Protein AF-A0A5E7Q6G8-F1 (afdb_monomer_lite)

Secondary structure (DSSP, 8-state):
--S---S-EEEEGGGHHHHHTTGGGS---GGGEEEE-SS-TTT----PPTT-EEHHHHTTTS-SSPPGGGGG--TTSEEEEEEE--TTSS-EEEEEEHHHHHHHHHIIIIIIS---TTPPP---S-TTSTTGGG-

Radius of gyration: 17.37 Å; chains: 1; bounding box: 34×44×40 Å

Organism: Pseudomonas fluorescens (NCBI:txid294)

InterPro domains:
  IPR000873 AMP-dependent synthetase/ligase domain [PF00501] (60-132)
  IPR020845 AMP-binding, conserved site [PS00455] (81-92)
  IPR042099 ANL, N-terminal domain [G3DSA:3.40.50.12780] (1-135)

Structure (mmCIF, N/CA/C/O backbone):
data_AF-A0A5E7Q6G8-F1
#
_entry.id   AF-A0A5E7Q6G8-F1
#
loop_
_atom_site.group_PDB
_atom_site.id
_atom_site.type_symbol
_atom_site.label_atom_id
_atom_site.label_alt_id
_atom_site.label_comp_id
_atom_site.label_asym_id
_atom_site.label_entity_id
_atom_site.label_seq_id
_atom_site.pdbx_PDB_ins_code
_atom_site.Cartn_x
_atom_site.Cartn_y
_atom_site.Cartn_z
_atom_site.occupancy
_atom_site.B_iso_or_equiv
_atom_site.auth_seq_id
_atom_site.auth_comp_id
_atom_site.auth_asym_id
_atom_site.auth_atom_id
_atom_site.pdbx_PDB_model_num
ATOM 1 N N . MET A 1 1 ? -14.517 7.452 16.372 1.00 54.84 1 MET A N 1
ATOM 2 C CA . MET A 1 1 ? -15.040 8.185 15.197 1.00 54.84 1 MET A CA 1
ATOM 3 C C . MET A 1 1 ? -14.555 7.447 13.964 1.00 54.84 1 MET A C 1
ATOM 5 O O . MET A 1 1 ? -13.358 7.452 13.727 1.00 54.84 1 MET A O 1
ATOM 9 N N . ASN A 1 2 ? -15.438 6.762 13.234 1.00 68.19 2 ASN A N 1
ATOM 10 C CA . ASN A 1 2 ? -15.035 5.912 12.108 1.00 68.19 2 ASN A CA 1
ATOM 11 C C . ASN A 1 2 ? -15.176 6.699 10.803 1.00 68.19 2 ASN A C 1
ATOM 13 O O . ASN A 1 2 ? -16.271 6.822 10.265 1.00 68.19 2 ASN A O 1
ATOM 17 N N . LEU A 1 3 ? -14.067 7.272 10.326 1.00 78.94 3 LEU A N 1
ATOM 18 C CA . LEU A 1 3 ? -14.015 8.021 9.060 1.00 78.94 3 LEU A CA 1
ATOM 19 C C . LEU A 1 3 ? -14.142 7.111 7.828 1.00 78.94 3 LEU A C 1
ATOM 21 O O . LEU A 1 3 ? -14.428 7.592 6.735 1.00 78.94 3 LEU A O 1
ATOM 25 N N . VAL A 1 4 ? -13.900 5.811 8.008 1.00 84.19 4 VAL A N 1
ATOM 26 C CA . VAL A 1 4 ? -13.913 4.775 6.972 1.00 84.19 4 VAL A CA 1
ATOM 27 C C . VAL A 1 4 ? -14.508 3.478 7.515 1.00 84.19 4 VAL A C 1
ATOM 29 O O . VAL A 1 4 ? -14.525 3.256 8.726 1.00 84.19 4 VAL A O 1
ATOM 32 N N . ALA A 1 5 ? -14.953 2.613 6.603 1.00 87.75 5 ALA A N 1
ATOM 33 C CA . ALA A 1 5 ? -15.367 1.240 6.880 1.00 87.75 5 ALA A CA 1
ATOM 34 C C . ALA A 1 5 ? -14.342 0.268 6.259 1.00 87.75 5 ALA A C 1
ATOM 36 O O . ALA A 1 5 ? -14.536 -0.180 5.127 1.00 87.75 5 ALA A O 1
ATOM 37 N N . PRO A 1 6 ? -13.206 0.001 6.934 1.00 90.88 6 PRO A N 1
ATOM 38 C CA . PRO A 1 6 ? -12.168 -0.861 6.385 1.00 90.88 6 PRO A CA 1
ATOM 39 C C . PRO A 1 6 ? -12.639 -2.320 6.352 1.00 90.88 6 PRO A C 1
ATOM 41 O O . PRO A 1 6 ? -13.279 -2.802 7.284 1.00 90.88 6 PRO A O 1
ATOM 44 N N . VAL A 1 7 ? -12.280 -3.038 5.287 1.00 93.38 7 VAL A N 1
ATOM 45 C CA . VAL A 1 7 ? -12.569 -4.479 5.134 1.00 93.38 7 VAL A CA 1
ATOM 46 C C . VAL A 1 7 ? -11.407 -5.372 5.576 1.00 93.38 7 VAL A C 1
ATOM 48 O O . VAL A 1 7 ? -11.596 -6.563 5.825 1.00 93.38 7 VAL A O 1
ATOM 51 N N . ALA A 1 8 ? -10.212 -4.791 5.690 1.00 94.88 8 ALA A N 1
ATOM 52 C CA . ALA A 1 8 ? -8.999 -5.402 6.219 1.00 94.88 8 ALA A CA 1
ATOM 53 C C . ALA A 1 8 ? -8.085 -4.314 6.806 1.00 94.88 8 ALA A C 1
ATOM 55 O O . ALA A 1 8 ? -8.190 -3.145 6.428 1.00 94.88 8 ALA A O 1
ATOM 56 N N . ILE A 1 9 ? -7.186 -4.705 7.707 1.00 94.00 9 ILE A N 1
ATOM 57 C CA . ILE A 1 9 ? -6.059 -3.887 8.173 1.00 94.00 9 ILE A CA 1
ATOM 58 C C . ILE A 1 9 ? -4.796 -4.706 7.960 1.00 94.00 9 ILE A C 1
ATOM 60 O O . ILE A 1 9 ? -4.773 -5.872 8.337 1.00 94.00 9 ILE A O 1
ATOM 64 N N . VAL A 1 10 ? -3.762 -4.101 7.385 1.00 95.19 10 VAL A N 1
ATOM 65 C CA . VAL A 1 10 ? -2.430 -4.699 7.262 1.00 95.19 10 VAL A CA 1
ATOM 66 C C . VAL A 1 10 ? -1.479 -3.881 8.128 1.00 95.19 10 VAL A C 1
ATOM 68 O O . VAL A 1 10 ? -1.487 -2.653 8.042 1.00 95.19 10 VAL A O 1
ATOM 71 N N . VAL A 1 11 ? -0.716 -4.551 8.986 1.00 95.50 11 VAL A N 1
ATOM 72 C CA . VAL A 1 11 ? 0.175 -3.932 9.973 1.00 95.50 11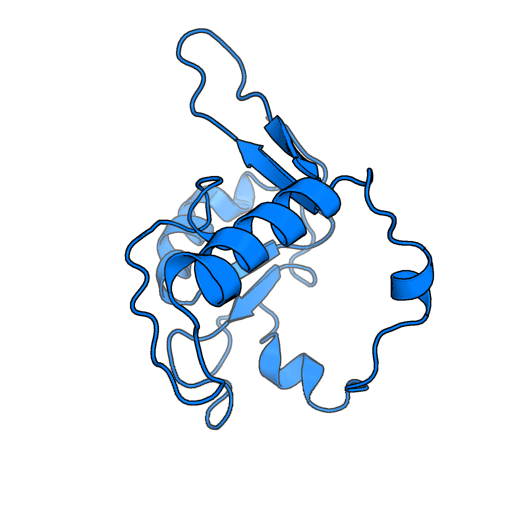 VAL A CA 1
ATOM 73 C C . VAL A 1 11 ? 1.571 -4.515 9.795 1.00 95.50 11 VAL A C 1
ATOM 75 O O . VAL A 1 11 ? 1.740 -5.731 9.875 1.00 95.50 11 VAL A O 1
ATOM 78 N N . GLY A 1 12 ? 2.548 -3.646 9.542 1.00 95.56 12 GLY A N 1
ATOM 79 C CA . GLY A 1 12 ? 3.963 -3.999 9.633 1.00 95.56 12 GLY A CA 1
ATOM 80 C C . GLY A 1 12 ? 4.368 -4.219 11.090 1.00 95.56 12 GLY A C 1
ATOM 81 O O . GLY A 1 12 ? 3.843 -3.555 11.991 1.00 95.56 12 GLY A O 1
ATOM 82 N N . GLU A 1 13 ? 5.259 -5.171 11.338 1.00 96.25 13 GLU A N 1
ATOM 83 C CA . GLU A 1 13 ? 5.774 -5.508 12.667 1.00 96.25 13 GLU A CA 1
ATOM 84 C C . GLU A 1 13 ? 6.294 -4.285 13.432 1.00 96.25 13 GLU A C 1
ATOM 86 O O . GLU A 1 13 ? 5.989 -4.112 14.616 1.00 96.25 13 GLU A O 1
ATOM 91 N N . GLU A 1 14 ? 6.971 -3.377 12.737 1.00 95.00 14 GLU A N 1
ATOM 92 C CA . GLU A 1 14 ? 7.518 -2.130 13.263 1.00 95.00 14 GLU A CA 1
ATOM 93 C C . GLU A 1 14 ? 6.440 -1.162 13.783 1.00 95.00 14 GLU A C 1
ATOM 95 O O . GLU A 1 14 ? 6.698 -0.330 14.658 1.00 95.00 14 GLU A O 1
ATOM 100 N N . LEU A 1 15 ? 5.204 -1.294 13.294 1.00 95.44 15 LEU A N 1
ATOM 101 C CA . LEU A 1 15 ? 4.051 -0.492 13.707 1.00 95.44 15 LEU A CA 1
ATOM 102 C C . LEU A 1 15 ? 3.123 -1.220 14.681 1.00 95.44 15 LEU A C 1
ATOM 104 O O . LEU A 1 15 ? 2.144 -0.624 15.146 1.00 95.44 15 LEU A O 1
ATOM 108 N N . LEU A 1 16 ? 3.414 -2.473 15.035 1.00 93.69 16 LEU A N 1
ATOM 109 C CA . LEU A 1 16 ? 2.553 -3.268 15.903 1.00 93.69 16 LEU A CA 1
ATOM 110 C C . LEU A 1 16 ? 2.302 -2.609 17.274 1.00 93.69 16 LEU A C 1
ATOM 112 O O . LEU A 1 16 ? 1.135 -2.545 17.670 1.00 93.69 16 LEU A O 1
ATOM 116 N N . PRO A 1 17 ? 3.305 -2.040 17.983 1.00 94.94 17 PRO A N 1
ATOM 117 C CA . PRO A 1 17 ? 3.057 -1.362 19.258 1.00 94.94 17 PRO A CA 1
ATOM 118 C C . PRO A 1 17 ? 2.149 -0.134 19.109 1.00 94.94 17 PRO A C 1
ATOM 120 O O . PRO A 1 17 ? 1.258 0.094 19.930 1.00 94.94 17 PRO A O 1
ATOM 123 N N . ALA A 1 18 ? 2.342 0.643 18.038 1.00 95.06 18 ALA A N 1
ATOM 124 C CA . ALA A 1 18 ? 1.538 1.829 17.760 1.00 95.06 18 ALA A CA 1
ATOM 125 C C . ALA A 1 18 ? 0.091 1.455 17.413 1.00 95.06 18 ALA A C 1
ATOM 127 O O . ALA A 1 18 ? -0.848 2.089 17.897 1.00 95.06 18 ALA A O 1
ATOM 128 N N . PHE A 1 19 ? -0.103 0.403 16.614 1.00 93.31 19 PHE A N 1
ATOM 129 C CA . PHE A 1 19 ? -1.433 -0.084 16.271 1.00 93.31 19 PHE A CA 1
ATOM 130 C C . PHE A 1 19 ? -2.143 -0.723 17.471 1.00 93.31 19 PHE A C 1
ATOM 132 O O . PHE A 1 19 ? -3.328 -0.464 17.677 1.00 93.31 19 PHE A O 1
ATOM 139 N N . ALA A 1 20 ? -1.434 -1.488 18.306 1.00 92.81 20 ALA A N 1
ATOM 140 C CA . ALA A 1 20 ? -1.990 -2.080 19.522 1.00 92.81 20 ALA A CA 1
ATOM 141 C C . ALA A 1 20 ? -2.589 -1.015 20.457 1.00 92.81 20 ALA A C 1
ATOM 143 O O . ALA A 1 20 ? -3.690 -1.206 20.970 1.00 92.81 20 ALA A O 1
ATOM 144 N N . ALA A 1 21 ? -1.934 0.146 20.593 1.00 95.31 21 ALA A N 1
ATOM 145 C CA . ALA A 1 21 ? -2.424 1.267 21.402 1.00 95.31 21 ALA A CA 1
ATOM 146 C C . ALA A 1 21 ? -3.774 1.848 20.927 1.00 95.31 21 ALA A C 1
ATOM 148 O O . ALA A 1 21 ? -4.466 2.520 21.694 1.00 95.31 21 ALA A O 1
ATOM 149 N N . VAL A 1 22 ? -4.161 1.600 19.672 1.00 92.62 22 VAL A N 1
ATOM 150 C CA . VAL A 1 22 ? -5.419 2.084 19.080 1.00 92.62 22 VAL A CA 1
ATOM 151 C C . VAL A 1 22 ? -6.330 0.956 18.588 1.00 92.62 22 VAL A C 1
ATOM 153 O O . VAL A 1 22 ? -7.374 1.239 17.999 1.00 92.62 22 VAL A O 1
ATOM 156 N N . ARG A 1 23 ? -5.988 -0.316 18.833 1.00 90.50 23 ARG A N 1
ATOM 157 C CA . ARG A 1 23 ? -6.690 -1.483 18.270 1.00 90.50 23 ARG A CA 1
ATOM 158 C C . ARG A 1 23 ? -8.183 -1.487 18.590 1.00 90.50 23 ARG A C 1
ATOM 160 O O . ARG A 1 23 ? -8.990 -1.783 17.706 1.00 90.50 23 ARG A O 1
ATOM 167 N N . ASP A 1 24 ? -8.540 -1.121 19.816 1.00 90.81 24 ASP A N 1
ATOM 168 C CA . ASP A 1 24 ? -9.928 -1.095 20.296 1.00 90.81 24 ASP A CA 1
ATOM 169 C C . ASP A 1 24 ? -10.744 0.070 19.715 1.00 90.81 24 ASP A C 1
ATOM 171 O O . ASP A 1 24 ? -11.971 0.087 19.798 1.00 90.81 24 ASP A O 1
ATOM 175 N N . GLN A 1 25 ? -10.078 1.040 19.080 1.00 90.25 25 GLN A N 1
ATOM 176 C CA . GLN A 1 25 ? -10.721 2.174 18.415 1.00 90.25 25 GLN A CA 1
ATOM 177 C C . GLN A 1 25 ? -11.128 1.850 16.971 1.00 90.25 25 GLN A C 1
ATOM 179 O O . GLN A 1 25 ? -11.809 2.660 16.339 1.00 90.25 25 GLN A O 1
ATOM 184 N N . VAL A 1 26 ? -10.727 0.687 16.437 1.00 87.75 26 VAL A N 1
ATOM 185 C CA . VAL A 1 26 ? -10.994 0.294 15.049 1.00 87.75 26 VAL A CA 1
ATOM 186 C C . VAL A 1 26 ? -11.985 -0.864 14.983 1.00 87.75 26 VAL A C 1
ATOM 188 O O . VAL A 1 26 ? -11.753 -1.960 15.495 1.00 87.75 26 VAL A O 1
ATOM 191 N N . SER A 1 27 ? -13.101 -0.635 14.295 1.00 87.56 27 SER A N 1
ATOM 192 C CA . SER A 1 27 ? -14.186 -1.608 14.149 1.00 87.56 27 SER A CA 1
ATOM 193 C C . SER A 1 27 ? -13.905 -2.613 13.026 1.00 87.56 27 SER A C 1
ATOM 195 O O . SER A 1 27 ? -14.530 -2.558 11.969 1.00 87.56 27 SER A O 1
ATOM 197 N N . ILE A 1 28 ? -12.963 -3.533 13.255 1.00 90.50 28 ILE A N 1
ATOM 198 C CA . ILE A 1 28 ? -12.694 -4.660 12.356 1.00 90.50 28 ILE A CA 1
ATOM 199 C C . ILE A 1 28 ? -12.535 -5.978 13.122 1.00 90.50 28 ILE A C 1
ATOM 201 O O . ILE A 1 28 ? -11.986 -6.006 14.228 1.00 90.50 28 ILE A O 1
ATOM 205 N N . ALA A 1 29 ? -13.005 -7.078 12.528 1.00 89.69 29 ALA A N 1
ATOM 206 C CA . ALA A 1 29 ? -12.834 -8.414 13.090 1.00 89.69 29 ALA A CA 1
ATOM 207 C C . ALA A 1 29 ? -11.335 -8.771 13.195 1.00 89.69 29 ALA A C 1
ATOM 209 O O . ALA A 1 29 ? -10.601 -8.501 12.242 1.00 89.69 29 ALA A O 1
ATOM 210 N N . PRO A 1 30 ? -10.867 -9.398 14.293 1.00 86.81 30 PRO A N 1
ATOM 211 C CA . PRO A 1 30 ? -9.460 -9.785 14.453 1.00 86.81 30 PRO A CA 1
ATOM 212 C C . PRO A 1 30 ? -8.903 -10.607 13.282 1.00 86.81 30 PRO A C 1
ATOM 214 O O . PRO A 1 30 ? -7.786 -10.382 12.841 1.00 86.81 30 PRO A O 1
ATOM 217 N N . GLN A 1 31 ? -9.718 -11.475 12.679 1.00 89.56 31 GLN A N 1
ATOM 218 C CA . GLN A 1 31 ? -9.327 -12.316 11.537 1.00 89.56 31 GLN A CA 1
ATOM 219 C C . GLN A 1 31 ? -9.089 -11.522 10.239 1.00 89.56 31 GLN A C 1
ATOM 221 O O . GLN A 1 31 ? -8.653 -12.079 9.237 1.00 89.56 31 GLN A O 1
ATOM 226 N N . ARG A 1 32 ? -9.421 -10.227 10.226 1.00 93.44 32 ARG A N 1
ATOM 227 C CA . ARG A 1 32 ? -9.162 -9.290 9.123 1.00 93.44 32 ARG A CA 1
ATOM 228 C C . ARG A 1 32 ? -8.001 -8.339 9.443 1.00 93.44 32 ARG A C 1
ATOM 230 O O . ARG A 1 32 ? -7.792 -7.378 8.7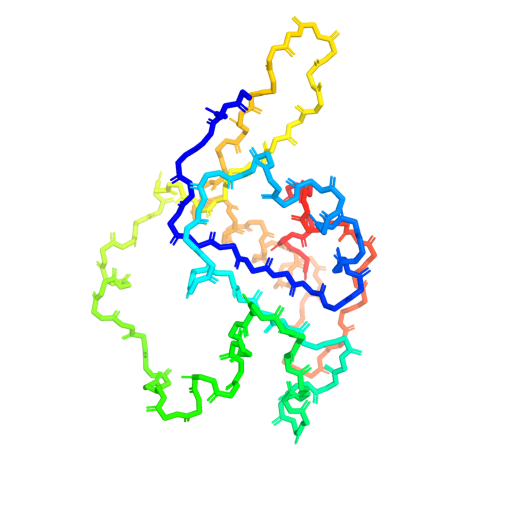00 1.00 93.44 32 ARG A O 1
ATOM 237 N N . SER A 1 33 ? -7.275 -8.587 10.534 1.00 93.94 33 SER A N 1
ATOM 238 C CA . SER A 1 33 ? -6.025 -7.919 10.890 1.00 93.94 33 SER A CA 1
ATOM 239 C C . SER A 1 33 ? -4.849 -8.797 10.460 1.00 93.94 33 SER A C 1
ATOM 241 O O . SER A 1 33 ? -4.619 -9.881 10.993 1.00 93.94 33 SER A O 1
ATOM 243 N N . TRP A 1 34 ? -4.122 -8.318 9.463 1.00 96.38 34 TRP A N 1
ATOM 244 C CA . TRP A 1 34 ? -3.014 -9.006 8.823 1.00 96.38 34 TRP A CA 1
ATOM 245 C C . TRP A 1 34 ? -1.690 -8.419 9.292 1.00 96.38 34 TRP A C 1
ATOM 247 O O . TRP A 1 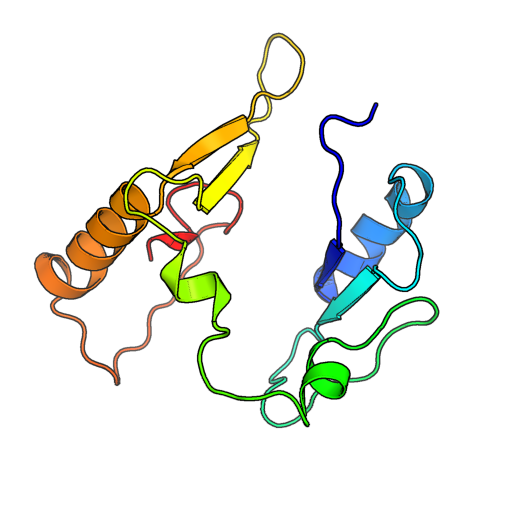34 ? -1.579 -7.210 9.497 1.00 96.38 34 TRP A O 1
ATOM 257 N N . PHE A 1 35 ? -0.697 -9.282 9.436 1.00 96.88 35 PHE A N 1
ATOM 258 C CA . PHE A 1 35 ? 0.650 -8.957 9.879 1.00 96.88 35 PHE A CA 1
ATOM 259 C C . PHE A 1 35 ? 1.650 -9.170 8.742 1.00 96.88 35 PHE A C 1
ATOM 261 O O . PHE A 1 35 ? 1.561 -10.165 8.014 1.00 96.88 35 PHE A O 1
ATOM 268 N N . VAL A 1 36 ? 2.611 -8.257 8.632 1.00 96.94 36 VAL A N 1
ATOM 269 C CA . VAL A 1 36 ? 3.779 -8.358 7.751 1.00 96.94 36 VAL A CA 1
ATOM 270 C C . VAL A 1 36 ? 5.024 -8.161 8.612 1.00 96.94 36 VAL A C 1
ATOM 272 O O . VAL A 1 36 ? 5.106 -7.172 9.331 1.00 96.94 36 VAL A O 1
ATOM 275 N N . ALA A 1 37 ? 5.962 -9.109 8.570 1.00 97.19 37 ALA A N 1
ATOM 276 C CA . ALA A 1 37 ? 7.195 -9.035 9.353 1.00 97.19 37 ALA A CA 1
ATOM 277 C C . ALA A 1 37 ? 8.148 -7.956 8.809 1.00 97.19 37 ALA A C 1
ATOM 279 O O . ALA A 1 37 ? 8.213 -7.767 7.591 1.00 97.19 37 ALA A O 1
ATOM 280 N N . ASP A 1 38 ? 8.915 -7.304 9.687 1.00 95.69 38 ASP A N 1
ATOM 281 C CA . ASP A 1 38 ? 9.901 -6.271 9.314 1.00 95.69 38 ASP A CA 1
ATOM 282 C C . ASP A 1 38 ? 11.239 -6.917 8.907 1.00 95.69 38 ASP A C 1
ATOM 284 O O . ASP A 1 38 ? 12.271 -6.800 9.569 1.00 95.69 38 ASP A O 1
ATOM 288 N N . GLN A 1 39 ? 11.191 -7.717 7.840 1.00 94.94 39 GLN A N 1
ATOM 289 C CA . GLN A 1 39 ? 12.325 -8.481 7.317 1.00 94.94 39 GLN A CA 1
ATOM 290 C C . GLN A 1 39 ? 12.085 -8.915 5.863 1.00 94.94 39 GLN A C 1
ATOM 292 O O . GLN A 1 39 ? 11.039 -8.645 5.271 1.00 94.94 39 GLN A O 1
ATOM 297 N N . ASP A 1 40 ? 13.048 -9.636 5.279 1.00 94.94 40 ASP A N 1
ATOM 298 C CA . ASP A 1 40 ? 12.888 -10.276 3.970 1.00 94.94 40 ASP A CA 1
ATOM 299 C C . ASP A 1 40 ? 11.845 -11.403 4.026 1.00 94.94 40 ASP A C 1
ATOM 301 O O . ASP A 1 40 ? 12.148 -12.579 4.255 1.00 94.94 40 ASP A O 1
ATOM 305 N N . THR A 1 41 ? 10.594 -11.016 3.800 1.00 95.25 41 THR A N 1
ATOM 306 C CA . THR A 1 41 ? 9.438 -11.907 3.826 1.00 95.25 41 THR A CA 1
ATOM 307 C C . THR A 1 41 ? 9.360 -12.860 2.640 1.00 95.25 41 THR A C 1
ATOM 309 O O . THR A 1 41 ? 8.661 -13.867 2.742 1.00 95.25 41 THR A O 1
ATOM 312 N N . CYS A 1 42 ? 10.100 -12.612 1.553 1.00 90.94 42 CYS A N 1
ATOM 313 C CA . CYS A 1 42 ? 10.133 -13.526 0.408 1.00 90.94 42 CYS A CA 1
ATOM 314 C C . CYS A 1 42 ? 10.774 -14.864 0.789 1.00 90.94 42 CYS A C 1
ATOM 316 O O . CYS A 1 42 ? 10.301 -15.918 0.371 1.00 90.94 42 CYS A O 1
ATOM 318 N N . ASN A 1 43 ? 11.830 -14.818 1.603 1.00 94.62 43 ASN A N 1
ATOM 319 C CA . ASN A 1 43 ? 12.532 -16.012 2.075 1.00 94.62 43 ASN A CA 1
ATOM 320 C C . ASN A 1 43 ? 12.123 -16.408 3.500 1.00 94.62 43 ASN A C 1
ATOM 322 O O . ASN A 1 43 ? 12.122 -17.590 3.845 1.00 94.62 43 ASN A O 1
ATOM 326 N N . HIS A 1 44 ? 11.763 -15.429 4.334 1.00 95.19 44 HIS A N 1
ATOM 327 C CA . HIS A 1 44 ? 11.459 -15.630 5.747 1.00 95.19 44 HIS A CA 1
ATOM 328 C C . HIS A 1 44 ? 10.147 -14.918 6.105 1.00 95.19 44 HIS A C 1
ATOM 330 O O . HIS A 1 44 ? 10.181 -13.778 6.569 1.00 95.19 44 HIS A O 1
ATOM 336 N N . PRO A 1 45 ? 8.981 -15.575 5.961 1.00 94.31 45 PRO A N 1
ATOM 337 C CA . PRO A 1 45 ? 7.666 -14.954 6.180 1.00 94.31 45 PRO A CA 1
ATOM 338 C C . PRO A 1 45 ? 7.454 -14.329 7.570 1.00 94.31 45 PRO A C 1
ATOM 340 O O . PRO A 1 45 ? 6.540 -13.525 7.756 1.00 94.31 45 PRO A O 1
ATOM 343 N N . GLY A 1 46 ? 8.277 -14.708 8.552 1.00 95.00 46 GLY A N 1
ATOM 344 C CA . GLY A 1 46 ? 8.165 -14.285 9.945 1.00 95.00 46 GLY A CA 1
ATOM 345 C C . GLY A 1 46 ? 7.037 -14.999 10.689 1.00 95.00 46 GLY A C 1
ATOM 346 O O . GLY A 1 46 ? 6.340 -15.854 10.141 1.00 95.00 46 GLY A O 1
ATOM 347 N N . ILE A 1 47 ? 6.858 -14.656 11.964 1.00 94.25 47 ILE A N 1
ATOM 348 C CA . ILE A 1 47 ? 5.832 -15.244 12.834 1.00 94.25 47 ILE A CA 1
ATOM 349 C C . ILE A 1 47 ? 4.872 -14.130 13.239 1.00 94.25 47 ILE A C 1
ATOM 351 O O . ILE A 1 47 ? 5.294 -13.112 13.774 1.00 94.25 47 ILE A O 1
ATOM 355 N N . ALA A 1 48 ? 3.577 -14.312 12.971 1.00 93.19 48 ALA A N 1
ATOM 356 C CA . ALA A 1 48 ? 2.581 -13.335 13.396 1.00 93.19 48 ALA A CA 1
ATOM 357 C C . ALA A 1 48 ? 2.415 -13.334 14.918 1.00 93.19 48 ALA A C 1
ATOM 359 O O . ALA A 1 48 ? 2.394 -14.384 15.562 1.00 93.19 48 ALA A O 1
ATOM 360 N N . SER A 1 49 ? 2.229 -12.137 15.469 1.00 87.12 49 SER A N 1
ATOM 361 C CA . SER A 1 49 ? 1.793 -11.957 16.853 1.00 87.12 49 SER A CA 1
ATOM 362 C C . SER A 1 49 ? 0.372 -12.489 17.072 1.00 87.12 49 SER A C 1
ATOM 364 O O . SER A 1 49 ? -0.428 -12.579 16.136 1.00 87.12 49 SER A O 1
ATOM 366 N N . GLU A 1 50 ? 0.039 -12.816 18.322 1.00 87.25 50 GLU A N 1
ATOM 367 C CA . GLU A 1 50 ? -1.282 -13.330 18.691 1.00 87.25 50 GLU A CA 1
ATOM 368 C C . GLU A 1 50 ? -2.408 -12.386 18.232 1.00 87.25 50 GLU A C 1
ATOM 370 O O . GLU A 1 50 ? -2.339 -11.169 18.401 1.00 87.25 50 GLU A O 1
ATOM 375 N N . GLY A 1 51 ? -3.452 -12.957 17.626 1.00 86.69 51 GLY A N 1
ATOM 376 C CA . GLY A 1 51 ? -4.598 -12.201 17.114 1.00 86.69 51 GLY A CA 1
ATOM 377 C C . GLY A 1 51 ? -4.430 -11.623 15.704 1.00 86.69 51 GLY A C 1
ATOM 378 O O . GLY A 1 51 ? -5.366 -10.983 15.224 1.00 86.69 51 GLY A O 1
ATOM 379 N N . TYR A 1 52 ? -3.301 -11.877 15.031 1.00 91.88 52 TYR A N 1
ATOM 38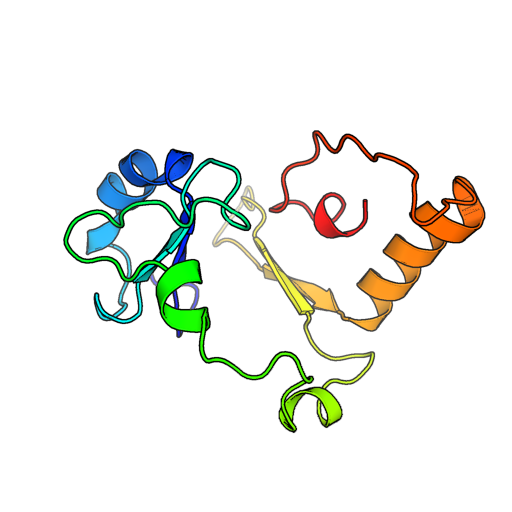0 C CA . TYR A 1 52 ? -3.053 -11.479 13.641 1.00 91.88 52 TYR A CA 1
ATOM 381 C C . TYR A 1 52 ? -2.856 -12.691 12.731 1.00 91.88 52 TYR A C 1
ATOM 383 O O . TYR A 1 52 ? -2.382 -13.745 13.153 1.00 91.88 52 TYR A O 1
ATOM 391 N N . VAL A 1 53 ? -3.179 -12.520 11.449 1.00 94.69 53 VAL A N 1
ATOM 392 C CA . VAL A 1 53 ? -2.868 -13.504 10.405 1.00 94.69 53 VAL A CA 1
ATOM 393 C C . VAL A 1 53 ? -1.604 -13.063 9.671 1.00 94.69 53 VAL A C 1
ATOM 395 O O . VAL A 1 53 ? -1.559 -11.951 9.149 1.00 94.69 53 VAL A O 1
ATOM 398 N N . ASN A 1 54 ? -0.575 -13.914 9.610 1.00 96.19 54 ASN A N 1
ATOM 399 C CA . ASN A 1 54 ? 0.615 -13.626 8.803 1.00 96.19 54 ASN A CA 1
ATOM 400 C C . ASN A 1 54 ? 0.221 -13.604 7.318 1.00 96.19 54 ASN A C 1
ATOM 402 O O . ASN A 1 54 ? -0.166 -14.640 6.773 1.00 96.19 54 ASN A O 1
ATOM 406 N N . LEU A 1 55 ? 0.295 -12.430 6.683 1.00 96.06 55 LEU A N 1
ATOM 407 C CA . LEU A 1 55 ? -0.188 -12.225 5.315 1.00 96.06 55 LEU A CA 1
ATOM 408 C C . LEU A 1 55 ? 0.551 -13.112 4.312 1.00 96.06 55 LEU A C 1
ATOM 410 O O . LEU A 1 55 ? -0.080 -13.728 3.462 1.00 96.06 55 LEU A O 1
ATOM 414 N N . ILE A 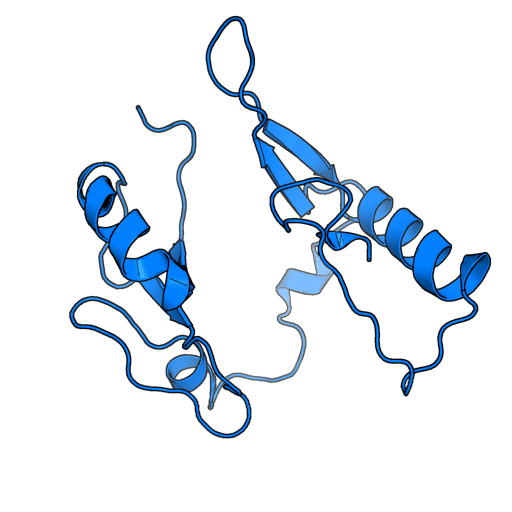1 56 ? 1.871 -13.195 4.456 1.00 96.06 56 ILE A N 1
ATOM 415 C CA . ILE A 1 56 ? 2.768 -13.875 3.520 1.00 96.06 56 ILE A CA 1
ATOM 416 C C . ILE A 1 56 ? 2.572 -15.388 3.589 1.00 96.06 56 ILE A C 1
ATOM 418 O O . ILE A 1 56 ? 2.423 -16.052 2.567 1.00 96.06 56 ILE A O 1
ATOM 422 N N . SER A 1 57 ? 2.479 -15.930 4.804 1.00 95.69 57 SER A N 1
ATOM 423 C CA . SER A 1 57 ? 2.200 -17.353 5.021 1.00 95.69 57 SER A CA 1
ATOM 424 C C . SER A 1 57 ? 0.809 -17.730 4.511 1.00 95.69 57 SER A C 1
ATOM 426 O O . SER A 1 57 ? 0.637 -18.781 3.904 1.00 95.69 57 SER A O 1
ATOM 428 N N . ALA A 1 58 ? -0.186 -16.862 4.717 1.00 94.31 58 ALA A N 1
ATOM 429 C CA . ALA A 1 58 ? -1.545 -17.087 4.235 1.00 94.31 58 ALA A CA 1
ATOM 430 C C . ALA A 1 58 ? -1.679 -16.984 2.705 1.00 94.31 58 ALA A C 1
ATOM 432 O O . ALA A 1 58 ? -2.666 -17.474 2.157 1.00 94.31 58 ALA A O 1
ATOM 433 N N . SER A 1 59 ? -0.720 -16.352 2.019 1.00 93.75 59 SER A N 1
ATOM 434 C CA . SER A 1 59 ? -0.725 -16.189 0.563 1.00 93.75 59 SER A CA 1
ATOM 435 C C . SER A 1 59 ? 0.136 -17.203 -0.193 1.00 93.75 59 SER A C 1
ATOM 437 O O . SER A 1 59 ? 0.170 -17.130 -1.415 1.00 93.75 59 SER A O 1
ATOM 439 N N . VAL A 1 60 ? 0.825 -18.133 0.483 1.00 93.06 60 VAL A N 1
ATOM 440 C CA . VAL A 1 60 ? 1.753 -19.091 -0.162 1.00 93.06 60 VAL A CA 1
ATOM 441 C C . VAL A 1 60 ? 1.095 -19.903 -1.279 1.00 93.06 60 VAL A C 1
ATOM 443 O O . VAL A 1 60 ? 1.689 -20.072 -2.338 1.00 93.06 60 VAL A O 1
ATOM 446 N N . ASP A 1 61 ? -0.140 -20.354 -1.063 1.00 93.31 61 ASP A N 1
ATOM 447 C CA . ASP A 1 61 ? -0.886 -21.160 -2.038 1.00 93.31 61 ASP A CA 1
ATOM 448 C C . ASP A 1 61 ? -1.788 -20.308 -2.952 1.00 93.31 61 ASP A C 1
ATOM 450 O O . ASP A 1 61 ? -2.615 -20.839 -3.700 1.00 93.31 61 ASP A O 1
ATOM 454 N N . ALA A 1 62 ? -1.690 -18.977 -2.873 1.00 92.50 62 ALA A N 1
ATOM 455 C CA . ALA A 1 62 ? -2.493 -18.087 -3.699 1.00 92.50 62 ALA A CA 1
ATOM 456 C C . ALA A 1 62 ? -1.968 -18.043 -5.142 1.00 92.50 62 ALA A C 1
ATOM 458 O O . ALA A 1 62 ? -0.769 -18.118 -5.405 1.00 92.50 62 ALA A O 1
ATOM 459 N N . ALA A 1 63 ? -2.892 -17.871 -6.089 1.00 93.31 63 ALA A N 1
ATOM 460 C CA . ALA A 1 63 ? -2.558 -17.644 -7.489 1.00 93.31 63 ALA A CA 1
ATOM 461 C C . ALA A 1 63 ? -1.671 -16.396 -7.640 1.00 93.31 63 ALA A C 1
ATOM 463 O O . ALA A 1 63 ? -1.935 -15.361 -7.025 1.00 93.31 63 ALA A O 1
ATOM 464 N N . SER A 1 64 ? -0.637 -16.496 -8.476 1.00 91.69 64 SER A N 1
ATOM 465 C CA . SER A 1 64 ? 0.240 -15.362 -8.813 1.00 91.69 64 SER A CA 1
ATOM 466 C C . SER A 1 64 ? -0.327 -14.515 -9.957 1.00 91.69 64 SER A C 1
ATOM 468 O O . SER A 1 64 ? 0.160 -13.423 -10.246 1.00 91.69 64 SER A O 1
ATOM 470 N N . GLU A 1 65 ? -1.357 -15.017 -10.632 1.00 95.50 65 GLU A N 1
ATOM 471 C CA . GLU A 1 65 ? -2.071 -14.332 -11.693 1.00 95.50 65 GLU A CA 1
ATOM 472 C C . GLU A 1 65 ? -2.979 -13.235 -11.135 1.00 95.50 65 GLU A C 1
ATOM 474 O O . GLU A 1 65 ? -3.548 -13.334 -10.047 1.00 95.50 65 GLU A O 1
ATOM 479 N N . ASN A 1 66 ? -3.187 -12.191 -11.937 1.00 93.38 66 ASN A N 1
ATOM 480 C CA . ASN A 1 66 ? -4.129 -11.144 -11.575 1.00 93.38 66 ASN A CA 1
ATOM 481 C C . ASN A 1 66 ? -5.542 -11.728 -11.403 1.00 93.38 66 ASN A C 1
ATOM 483 O O . ASN A 1 66 ? -6.026 -12.436 -12.294 1.00 93.38 66 ASN A O 1
ATOM 487 N N . PRO A 1 67 ? -6.257 -11.388 -10.316 1.00 93.75 67 PRO A N 1
ATOM 488 C CA . PRO A 1 67 ? -7.619 -11.862 -10.128 1.00 93.75 67 PRO A CA 1
ATOM 489 C C . PRO A 1 67 ? -8.534 -11.297 -11.227 1.00 93.75 67 PRO A C 1
ATOM 491 O O . PRO A 1 67 ? -8.288 -10.189 -11.716 1.00 93.75 67 PRO A O 1
ATOM 494 N N . PRO A 1 68 ? -9.645 -11.972 -11.580 1.00 95.19 68 PRO A N 1
ATOM 495 C CA . PRO A 1 68 ? -10.579 -11.478 -12.598 1.00 95.19 68 PRO A CA 1
ATOM 496 C C . PRO A 1 68 ? -11.117 -10.064 -12.328 1.00 95.19 68 PRO A C 1
ATOM 498 O O . PRO A 1 68 ? -11.418 -9.325 -13.262 1.00 95.19 68 PRO A O 1
ATOM 501 N N . SER A 1 69 ? -11.195 -9.656 -11.056 1.00 93.56 69 SER A N 1
ATOM 502 C CA . SER A 1 69 ? -11.600 -8.306 -10.645 1.00 93.56 69 SER A CA 1
ATOM 503 C C . SER A 1 69 ? -10.653 -7.204 -11.127 1.00 93.56 69 SER A C 1
ATOM 505 O O . SER A 1 69 ? -11.089 -6.068 -11.286 1.00 93.56 69 SER A O 1
ATOM 507 N N . SER A 1 70 ? -9.389 -7.522 -11.424 1.00 93.75 70 SER A N 1
ATOM 508 C CA . SER A 1 70 ? -8.425 -6.559 -11.978 1.00 93.75 70 SER A CA 1
ATOM 509 C C . SER A 1 70 ? -8.866 -5.984 -13.330 1.00 93.75 70 SER A C 1
ATOM 511 O O . SER A 1 70 ? -8.533 -4.848 -13.648 1.00 93.75 70 SER A O 1
ATOM 513 N N . GLN A 1 71 ? -9.676 -6.725 -14.096 1.00 95.62 71 GLN A N 1
ATOM 514 C CA . GLN A 1 71 ? -10.236 -6.280 -15.381 1.00 95.62 71 GLN A CA 1
ATOM 515 C C . GLN A 1 71 ? -11.376 -5.261 -15.227 1.00 95.62 71 GLN A C 1
ATOM 517 O O . GLN A 1 71 ? -11.913 -4.774 -16.219 1.00 95.62 71 GLN A O 1
ATOM 522 N N . GLN A 1 72 ? -11.768 -4.956 -13.989 1.00 96.50 72 GLN A N 1
ATOM 523 C CA . GLN A 1 72 ? -12.813 -3.987 -13.653 1.00 96.50 72 GLN A CA 1
ATOM 524 C C . GLN A 1 72 ? -12.236 -2.739 -12.971 1.00 96.50 72 GLN A C 1
ATOM 526 O O . GLN A 1 72 ? -12.980 -1.982 -12.356 1.00 96.50 72 GLN A O 1
ATOM 531 N N . VAL A 1 73 ? -10.917 -2.538 -13.060 1.00 95.69 73 VAL A N 1
ATOM 532 C CA . VAL A 1 73 ? -10.222 -1.353 -12.553 1.00 95.69 73 VAL A CA 1
ATOM 533 C C . VAL A 1 73 ? -9.901 -0.427 -13.723 1.00 95.69 73 VAL A C 1
ATOM 535 O O . VAL A 1 73 ? -9.170 -0.791 -14.645 1.00 95.69 73 VAL A O 1
ATOM 538 N N . PHE A 1 74 ? -10.432 0.790 -13.685 1.00 96.69 74 PHE A N 1
ATOM 539 C CA . PHE A 1 74 ? -10.329 1.768 -14.762 1.00 96.69 74 PHE A CA 1
ATOM 540 C C . PHE A 1 74 ? -9.475 2.979 -14.376 1.00 96.69 74 PHE A C 1
ATOM 542 O O . PHE A 1 74 ? -9.270 3.318 -13.212 1.00 96.69 74 PHE A O 1
ATOM 549 N N . PHE A 1 75 ? -9.011 3.709 -15.394 1.00 96.69 75 PHE A N 1
ATOM 550 C CA . PHE A 1 75 ? -8.125 4.872 -15.250 1.00 96.69 75 PHE A CA 1
ATOM 551 C C . PHE A 1 75 ? -8.620 5.918 -14.233 1.00 96.69 75 PHE A C 1
ATOM 553 O O . PHE A 1 75 ? -7.820 6.546 -13.536 1.00 96.69 75 PHE A O 1
ATOM 560 N N . ASN A 1 76 ? -9.935 6.132 -14.160 1.00 97.44 76 ASN A N 1
ATOM 561 C CA . ASN A 1 76 ? -10.538 7.158 -13.313 1.00 97.44 76 ASN A CA 1
ATOM 562 C C . ASN A 1 76 ? -10.964 6.664 -11.927 1.00 97.44 76 ASN A C 1
ATOM 564 O O . ASN A 1 76 ? -11.437 7.493 -11.138 1.00 97.44 76 ASN A O 1
ATOM 568 N N . ASP A 1 77 ? -10.766 5.382 -11.628 1.00 97.62 77 ASP A N 1
ATOM 569 C CA . ASP A 1 77 ? -11.165 4.797 -10.355 1.00 97.62 77 ASP A CA 1
ATOM 570 C C . ASP A 1 77 ? -10.235 5.247 -9.219 1.00 97.62 77 ASP A C 1
ATOM 572 O O . ASP A 1 77 ? -9.044 5.524 -9.447 1.00 97.62 77 ASP A O 1
ATOM 576 N N . PRO A 1 78 ? -10.760 5.362 -7.984 1.00 95.94 78 PRO A N 1
ATOM 577 C CA . PRO A 1 78 ? -9.942 5.568 -6.794 1.00 95.94 78 PRO A CA 1
ATOM 578 C C . PRO A 1 78 ? -8.907 4.448 -6.631 1.00 95.94 78 PRO A C 1
ATOM 580 O O . PRO A 1 78 ? -9.265 3.279 -6.640 1.00 95.94 78 PRO A O 1
ATOM 583 N N . CYS A 1 79 ? -7.641 4.820 -6.437 1.00 95.25 79 CYS A N 1
ATOM 584 C CA . CYS A 1 79 ? -6.541 3.891 -6.159 1.00 95.25 79 CYS A CA 1
ATOM 585 C C . CYS A 1 79 ? -6.086 4.004 -4.699 1.00 95.25 79 CYS A C 1
ATOM 587 O O . CYS A 1 79 ? -5.959 3.005 -4.002 1.00 95.25 79 CYS A O 1
ATOM 589 N N . PHE A 1 80 ? -5.892 5.233 -4.208 1.00 94.44 80 PHE A N 1
ATOM 590 C CA . PHE A 1 80 ? -5.513 5.495 -2.821 1.00 94.44 80 PHE A CA 1
ATOM 591 C C . PHE A 1 80 ? -6.375 6.598 -2.206 1.00 94.44 80 PHE A C 1
ATOM 593 O O . PHE A 1 80 ? -6.723 7.582 -2.867 1.00 94.44 80 PHE A O 1
ATOM 600 N N . TYR A 1 81 ? -6.661 6.459 -0.914 1.00 92.88 81 TYR A N 1
ATOM 601 C CA . TYR A 1 81 ? -7.238 7.511 -0.083 1.00 92.88 81 TYR A CA 1
ATOM 602 C C . TYR A 1 81 ? -6.167 8.021 0.872 1.00 92.88 81 TYR A C 1
ATOM 604 O O . TYR A 1 81 ? -5.747 7.308 1.780 1.00 92.88 81 TYR A O 1
ATOM 612 N N . ILE A 1 82 ? -5.718 9.256 0.660 1.00 91.31 82 ILE A N 1
ATOM 613 C CA . ILE A 1 82 ? -4.649 9.861 1.455 1.00 91.31 82 ILE A CA 1
ATOM 614 C C . ILE A 1 82 ? -5.251 10.915 2.368 1.00 91.31 82 ILE A C 1
ATOM 616 O O . ILE A 1 82 ? -5.783 11.925 1.903 1.00 91.31 82 ILE A O 1
ATOM 620 N N . TYR A 1 83 ? -5.180 10.672 3.671 1.00 88.88 83 TYR A N 1
ATOM 621 C CA . TYR A 1 83 ? -5.713 11.581 4.674 1.00 88.88 83 TYR A CA 1
ATOM 622 C C . TYR A 1 83 ? -4.661 12.612 5.053 1.00 88.88 83 TYR A C 1
ATOM 624 O O . TYR A 1 83 ? -3.529 12.277 5.392 1.00 88.88 83 TYR A O 1
ATOM 632 N N . THR A 1 84 ? -5.048 13.881 5.006 1.00 82.25 84 THR A N 1
ATOM 633 C CA . THR A 1 84 ? -4.228 14.976 5.520 1.00 82.25 84 THR A CA 1
ATOM 634 C C . THR A 1 84 ? -4.793 15.439 6.854 1.00 82.25 84 THR A C 1
ATOM 636 O O . THR A 1 84 ? -5.999 15.353 7.098 1.00 82.25 84 THR A O 1
ATOM 639 N N . SER A 1 85 ? -3.913 15.918 7.734 1.00 68.88 85 SER A N 1
ATOM 640 C CA . SER A 1 85 ? -4.244 16.265 9.120 1.00 68.88 85 SER A CA 1
ATOM 641 C C . SER A 1 85 ? -5.287 17.373 9.266 1.00 68.88 85 SER A C 1
ATOM 643 O O . SER A 1 85 ? -5.786 17.538 10.366 1.00 68.88 85 SER A O 1
ATOM 645 N N . GLY A 1 86 ? -5.628 18.091 8.185 1.00 61.41 86 GLY A N 1
ATOM 646 C CA . GLY A 1 86 ? -6.719 19.065 8.119 1.00 61.41 86 GLY A CA 1
ATOM 647 C C . GLY A 1 86 ? -6.756 20.013 9.319 1.00 61.41 86 GLY A C 1
ATOM 648 O O . GLY A 1 86 ? -7.426 19.742 10.303 1.00 61.41 86 GLY A O 1
ATOM 649 N N . THR A 1 87 ? -6.098 21.169 9.236 1.00 61.97 87 THR A N 1
ATOM 650 C CA . THR A 1 87 ? -5.927 22.086 10.382 1.00 61.97 87 THR A CA 1
ATOM 651 C C . THR A 1 87 ? -7.228 22.678 10.955 1.00 61.97 87 THR A C 1
ATOM 653 O O . THR A 1 87 ? -7.186 23.329 11.994 1.00 61.97 87 THR A O 1
ATOM 656 N N . THR A 1 88 ? -8.386 22.465 10.318 1.00 61.72 88 THR A N 1
ATOM 657 C CA . THR A 1 88 ? -9.673 23.083 10.686 1.00 61.72 88 THR A CA 1
ATOM 658 C C . THR A 1 88 ? -10.885 22.145 10.567 1.00 61.72 88 THR A C 1
ATOM 660 O O . THR A 1 88 ? -11.981 22.581 10.210 1.00 61.72 88 THR A O 1
ATOM 663 N N . GLY A 1 89 ? -10.739 20.847 10.860 1.00 71.44 89 GLY A N 1
ATOM 664 C CA . GLY A 1 89 ? -11.900 19.953 10.949 1.00 71.44 89 GLY A CA 1
ATOM 665 C C . GLY A 1 89 ? -11.579 18.468 10.850 1.00 71.44 89 GLY A C 1
ATOM 666 O O . GLY A 1 89 ? -10.463 18.035 11.111 1.00 71.44 89 GLY A O 1
ATOM 667 N N . LEU A 1 90 ? -12.584 17.678 10.468 1.00 73.62 90 LEU A N 1
ATOM 668 C CA . LEU A 1 90 ? -12.409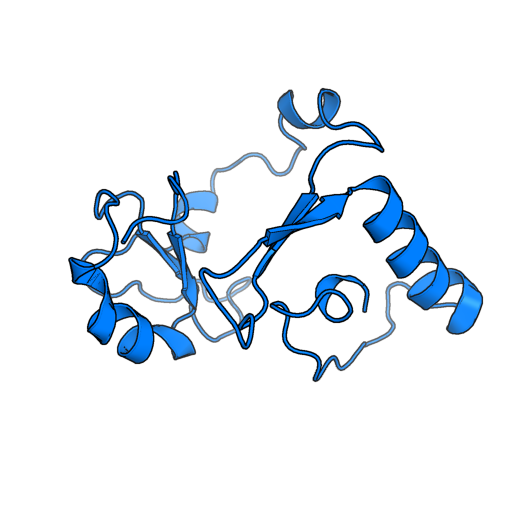 16.243 10.257 1.00 73.62 90 LEU A CA 1
ATOM 669 C C . LEU A 1 90 ? -11.446 15.967 9.094 1.00 73.62 90 LEU A C 1
ATOM 671 O O . LEU A 1 90 ? -11.563 16.635 8.058 1.00 73.62 90 LEU A O 1
ATOM 675 N N . PRO A 1 91 ? -10.540 14.977 9.227 1.00 78.38 91 PRO A N 1
ATOM 676 C CA . PRO A 1 91 ? -9.640 14.588 8.152 1.00 78.38 91 PRO A CA 1
ATOM 677 C C . PRO A 1 91 ? -10.414 14.276 6.869 1.00 78.38 91 PRO A C 1
ATOM 679 O O . PRO A 1 91 ? -11.369 13.496 6.872 1.00 78.38 91 PRO A O 1
ATOM 682 N N . LYS A 1 92 ? -9.995 14.890 5.760 1.00 83.69 92 LYS A N 1
ATOM 683 C CA . LYS A 1 92 ? -10.576 14.665 4.431 1.00 83.69 92 LYS A CA 1
ATOM 684 C C . LYS A 1 92 ? -9.637 13.792 3.612 1.00 83.69 92 LYS A C 1
ATOM 686 O O . LYS A 1 92 ? -8.430 14.028 3.593 1.00 83.69 92 LYS A O 1
ATOM 691 N N . ALA A 1 93 ? -10.201 12.816 2.907 1.00 88.56 93 ALA A N 1
ATOM 692 C CA . ALA A 1 93 ? -9.435 11.964 2.013 1.00 88.56 93 ALA A CA 1
ATOM 693 C C . ALA A 1 93 ? -9.168 12.677 0.680 1.00 88.56 93 ALA A C 1
ATOM 695 O O . ALA A 1 93 ? -10.097 13.024 -0.053 1.00 88.56 93 ALA A O 1
ATOM 696 N N . GLY A 1 94 ? -7.896 12.851 0.337 1.00 91.31 94 GLY A N 1
ATOM 697 C CA . GLY A 1 94 ? -7.475 13.100 -1.033 1.00 91.31 94 GLY A CA 1
ATOM 698 C C . GLY A 1 94 ? -7.603 11.811 -1.841 1.00 91.31 94 GLY A C 1
ATOM 699 O O . GLY A 1 94 ? -6.927 10.828 -1.544 1.00 91.31 94 GLY A O 1
ATOM 700 N N . VAL A 1 95 ? -8.471 11.810 -2.854 1.00 93.62 95 VAL A N 1
ATOM 701 C CA . VAL A 1 95 ? -8.665 10.654 -3.740 1.00 93.62 95 VAL A CA 1
ATOM 702 C C . VAL A 1 95 ? -7.594 10.660 -4.827 1.00 93.62 95 VAL A C 1
ATOM 704 O O . VAL A 1 95 ? -7.589 11.522 -5.712 1.00 93.62 95 VAL A O 1
ATOM 707 N N . PHE A 1 96 ? -6.682 9.695 -4.771 1.00 95.31 96 PHE A N 1
ATOM 708 C CA . PHE A 1 96 ? -5.620 9.508 -5.752 1.00 95.31 96 PHE A CA 1
ATOM 709 C C . PHE A 1 96 ? -6.019 8.380 -6.707 1.00 95.31 96 PHE A C 1
ATOM 711 O O . PHE A 1 96 ? -6.199 7.242 -6.289 1.00 95.31 96 PHE A O 1
ATOM 718 N N . LYS A 1 97 ? -6.241 8.712 -7.983 1.00 97.25 97 LYS A N 1
ATOM 719 C CA . LYS A 1 97 ? -6.777 7.790 -8.999 1.00 97.25 97 LYS A CA 1
ATOM 720 C C . LYS A 1 97 ? -5.682 6.966 -9.673 1.00 97.25 97 LYS A C 1
ATOM 722 O O . LYS A 1 97 ? -4.567 7.472 -9.829 1.00 97.25 97 LYS A O 1
ATOM 727 N N . HIS A 1 98 ? -6.030 5.785 -10.186 1.00 97.06 98 HIS A N 1
ATOM 728 C CA . HIS A 1 98 ? -5.101 4.894 -10.902 1.00 97.06 98 HIS A CA 1
ATOM 729 C C . HIS A 1 98 ? -4.354 5.607 -12.033 1.00 97.06 98 HIS A C 1
ATOM 731 O O . HIS A 1 98 ? -3.129 5.566 -12.102 1.00 97.06 98 HIS A O 1
ATOM 737 N N . GLY A 1 99 ? -5.071 6.333 -12.890 1.00 97.00 99 GLY A N 1
ATOM 738 C CA . GLY A 1 99 ? -4.481 7.035 -14.025 1.00 97.00 99 GLY A CA 1
ATOM 739 C C . GLY A 1 99 ? -3.488 8.131 -13.646 1.00 97.00 99 GLY A C 1
ATOM 740 O O . GLY A 1 99 ? -2.497 8.356 -14.343 1.00 97.00 99 GLY A O 1
ATOM 741 N N . ARG A 1 100 ? -3.725 8.804 -12.512 1.00 95.56 100 ARG A N 1
ATOM 742 C CA . ARG A 1 100 ? -2.793 9.807 -11.988 1.00 95.56 100 ARG A CA 1
ATOM 743 C C . ARG A 1 100 ? -1.539 9.140 -11.431 1.00 95.56 100 ARG A C 1
ATOM 745 O O . ARG A 1 100 ? -0.452 9.612 -11.742 1.00 95.56 100 ARG A O 1
ATOM 752 N N . TRP A 1 101 ? -1.704 8.065 -10.662 1.00 96.38 101 TRP A N 1
ATOM 753 C CA . TRP A 1 101 ? -0.595 7.276 -10.130 1.00 96.38 101 TRP A CA 1
ATOM 754 C C . TRP A 1 101 ? 0.286 6.722 -11.255 1.00 96.38 101 TRP A C 1
ATOM 756 O O . TRP A 1 101 ? 1.461 7.068 -11.316 1.00 96.38 101 TRP A O 1
ATOM 766 N N . MET A 1 102 ? -0.297 6.010 -12.227 1.00 95.69 102 MET A N 1
ATOM 767 C CA . MET A 1 102 ? 0.441 5.447 -13.366 1.00 95.69 102 MET A CA 1
ATOM 768 C C . MET A 1 102 ? 1.231 6.508 -14.137 1.00 95.69 102 MET A C 1
ATOM 770 O O . MET A 1 102 ? 2.400 6.295 -14.460 1.00 95.69 102 MET A O 1
ATOM 774 N N . ARG A 1 103 ? 0.626 7.675 -14.412 1.00 96.06 103 ARG A N 1
ATOM 775 C CA . ARG A 1 103 ? 1.325 8.770 -15.098 1.00 96.06 103 ARG A CA 1
ATOM 776 C C . ARG A 1 103 ? 2.496 9.293 -14.269 1.00 96.06 103 ARG A C 1
ATOM 778 O O . ARG A 1 103 ? 3.570 9.490 -14.824 1.00 96.06 103 ARG A O 1
ATOM 785 N N . SER A 1 104 ? 2.294 9.510 -12.970 1.00 94.88 104 SER A N 1
ATOM 786 C CA . SER A 1 104 ? 3.339 9.990 -12.062 1.00 94.88 104 SER A CA 1
ATOM 787 C C . SER A 1 104 ? 4.506 9.004 -11.957 1.00 94.88 104 SER A C 1
ATOM 789 O O . SER A 1 104 ? 5.640 9.422 -12.183 1.00 94.88 104 SER A O 1
ATOM 791 N N . SER A 1 105 ? 4.238 7.717 -11.722 1.00 93.81 105 SER A N 1
ATOM 792 C CA . SER A 1 105 ? 5.278 6.682 -11.639 1.00 93.81 105 SER A CA 1
ATOM 793 C C . SER A 1 105 ? 6.025 6.506 -12.964 1.00 93.81 105 SER A C 1
ATOM 795 O O . SER A 1 105 ? 7.248 6.413 -12.980 1.00 93.81 105 SER A O 1
ATOM 797 N N . THR A 1 106 ? 5.317 6.554 -14.101 1.00 95.31 106 THR A N 1
ATOM 798 C CA . THR A 1 106 ? 5.948 6.479 -15.435 1.00 95.31 106 THR A CA 1
ATOM 799 C C . THR A 1 106 ? 6.838 7.692 -15.704 1.00 95.31 106 THR A C 1
ATOM 801 O O . THR A 1 106 ? 7.953 7.550 -16.205 1.00 95.31 106 THR A O 1
ATOM 804 N N . SER A 1 107 ? 6.366 8.901 -15.375 1.00 95.38 107 SER A N 1
ATOM 805 C CA . SER A 1 107 ? 7.164 10.121 -15.533 1.00 95.38 107 SER A CA 1
ATOM 806 C C . SER A 1 107 ? 8.418 10.101 -14.661 1.00 95.38 107 SER A C 1
ATOM 808 O O . SER A 1 107 ? 9.472 10.518 -15.132 1.00 95.38 107 SER A O 1
ATOM 810 N N . PHE A 1 108 ? 8.320 9.599 -13.430 1.00 94.19 108 PHE A N 1
ATOM 811 C CA . PHE A 1 108 ? 9.464 9.461 -12.535 1.00 94.19 108 PHE A CA 1
ATOM 812 C C . PHE A 1 108 ? 10.459 8.407 -13.044 1.00 94.19 108 PHE A C 1
ATOM 814 O O . PHE A 1 108 ? 11.588 8.747 -13.396 1.00 94.19 108 PHE A O 1
ATOM 821 N N . GLY A 1 109 ? 10.028 7.150 -13.158 1.00 94.25 109 GLY A N 1
ATOM 822 C CA . GLY A 1 109 ? 10.929 6.045 -13.470 1.00 94.25 109 GLY A CA 1
ATOM 823 C C . GLY A 1 109 ? 11.424 6.062 -14.914 1.00 94.25 109 GLY A C 1
ATOM 824 O O . GLY A 1 109 ? 12.626 6.058 -15.161 1.00 94.25 109 GLY A O 1
ATOM 825 N N . MET A 1 110 ? 10.516 6.118 -15.892 1.00 94.25 110 MET A N 1
ATOM 826 C CA . MET A 1 110 ? 10.892 5.942 -17.300 1.00 94.25 110 MET A CA 1
ATOM 827 C C . MET A 1 110 ? 11.400 7.227 -17.953 1.00 94.25 110 MET A C 1
ATOM 829 O O . MET A 1 110 ? 12.355 7.177 -18.722 1.00 94.25 110 MET A O 1
ATOM 833 N N . ILE A 1 111 ? 10.760 8.369 -17.688 1.00 95.00 111 ILE A N 1
ATOM 834 C CA . ILE A 1 111 ? 11.073 9.619 -18.403 1.00 95.00 111 ILE A CA 1
ATOM 835 C C . ILE A 1 111 ? 12.205 10.383 -17.715 1.00 95.00 111 ILE A C 1
ATOM 837 O O . ILE A 1 111 ? 13.147 10.796 -18.385 1.00 95.00 111 ILE A O 1
ATOM 841 N N . ALA A 1 112 ? 12.111 10.599 -16.401 1.00 95.31 112 ALA A N 1
ATOM 842 C CA . ALA A 1 112 ? 13.081 11.423 -15.685 1.00 95.31 112 ALA A CA 1
ATOM 843 C C . ALA A 1 112 ? 14.385 10.674 -15.388 1.00 95.31 112 ALA A C 1
ATOM 845 O O . ALA A 1 112 ? 15.459 11.258 -15.513 1.00 95.31 112 ALA A O 1
ATOM 846 N N . LEU A 1 113 ? 14.291 9.398 -15.001 1.00 95.31 113 LEU A N 1
ATOM 847 C CA . LEU A 1 113 ? 15.442 8.611 -14.548 1.00 95.31 113 LEU A CA 1
ATOM 848 C C . LEU A 1 113 ? 15.898 7.540 -15.543 1.00 95.31 113 LEU A C 1
ATOM 850 O O . LEU A 1 113 ? 17.004 7.027 -15.409 1.00 95.31 113 LEU A O 1
ATOM 854 N N . ASN A 1 114 ? 15.082 7.223 -16.554 1.00 96.25 114 ASN A N 1
ATOM 855 C CA . ASN A 1 114 ? 15.351 6.152 -17.516 1.00 96.25 114 ASN A CA 1
ATOM 856 C C . ASN A 1 114 ? 15.634 4.787 -16.851 1.00 96.25 114 ASN A C 1
ATOM 858 O O . ASN A 1 114 ? 16.458 4.007 -17.345 1.00 96.25 114 ASN A O 1
ATOM 862 N N . MET A 1 115 ? 14.926 4.515 -15.750 1.00 96.19 115 MET A N 1
ATOM 863 C CA . MET A 1 115 ? 15.137 3.357 -14.889 1.00 96.19 115 MET A CA 1
ATOM 864 C C . MET A 1 115 ? 15.101 2.033 -15.648 1.00 96.19 115 MET A C 1
ATOM 866 O O . MET A 1 115 ? 14.319 1.830 -16.588 1.00 96.19 115 MET A O 1
ATOM 870 N N . ARG A 1 116 ? 15.946 1.122 -15.189 1.00 96.44 116 ARG A N 1
ATOM 871 C CA . ARG A 1 116 ? 16.097 -0.249 -15.656 1.00 96.44 116 ARG A CA 1
ATOM 872 C C . ARG A 1 116 ? 15.633 -1.223 -14.563 1.00 96.44 116 ARG A C 1
ATOM 874 O O . ARG A 1 116 ? 15.590 -0.845 -13.395 1.00 96.44 116 ARG A O 1
ATOM 881 N N . PRO A 1 117 ? 15.254 -2.466 -14.912 1.00 94.31 117 PRO A N 1
ATOM 882 C CA . PRO A 1 117 ? 14.769 -3.445 -13.931 1.00 94.31 117 PRO A CA 1
ATOM 883 C C . PRO A 1 117 ? 15.765 -3.799 -12.815 1.00 94.31 117 PRO A C 1
ATOM 885 O O . PRO A 1 117 ? 15.350 -4.309 -11.780 1.00 94.31 117 PRO A O 1
ATOM 888 N N . ASP A 1 118 ? 17.057 -3.568 -13.039 1.00 96.62 118 ASP A N 1
ATOM 889 C CA . ASP A 1 118 ? 18.160 -3.808 -12.106 1.00 96.62 118 ASP A CA 1
ATOM 890 C C . ASP A 1 118 ? 18.547 -2.575 -11.269 1.00 96.62 118 ASP A C 1
ATOM 892 O O . ASP A 1 118 ? 19.382 -2.689 -10.368 1.00 96.62 118 ASP A O 1
ATOM 896 N N . ASP A 1 119 ? 17.930 -1.414 -11.517 1.00 95.50 119 ASP A N 1
ATOM 897 C CA . ASP A 1 119 ? 18.172 -0.214 -10.718 1.00 95.50 119 ASP A CA 1
ATOM 898 C C . ASP A 1 119 ? 17.568 -0.343 -9.313 1.00 95.50 119 ASP A C 1
ATOM 900 O O . ASP A 1 119 ? 16.452 -0.829 -9.117 1.00 95.50 119 ASP A O 1
ATOM 904 N N . VAL A 1 120 ? 18.291 0.176 -8.320 1.00 94.00 120 VAL A N 1
ATOM 905 C CA . VAL A 1 120 ? 17.850 0.218 -6.922 1.00 94.00 120 VAL A CA 1
ATOM 906 C C . VAL A 1 120 ? 17.385 1.629 -6.574 1.00 94.00 120 VAL A C 1
ATOM 908 O O . VAL A 1 120 ? 18.175 2.575 -6.597 1.00 94.00 120 VAL A O 1
ATOM 911 N N . VAL A 1 121 ? 16.111 1.774 -6.199 1.00 91.62 121 VAL A N 1
ATOM 912 C CA . VAL A 1 121 ? 15.544 3.044 -5.721 1.00 91.62 121 VAL A CA 1
ATOM 913 C C . VAL A 1 121 ? 15.476 3.043 -4.203 1.00 91.62 121 VAL A C 1
ATOM 915 O O . VAL A 1 121 ? 14.766 2.247 -3.594 1.00 91.62 121 VAL A O 1
ATOM 918 N N . TYR A 1 122 ? 16.186 3.982 -3.583 1.00 91.69 122 TYR A N 1
ATOM 919 C CA . TYR A 1 122 ? 16.045 4.256 -2.159 1.00 91.69 122 TYR A CA 1
ATOM 920 C C . TYR A 1 122 ? 14.990 5.346 -1.938 1.00 91.69 122 TYR A C 1
ATOM 922 O O . TYR A 1 122 ? 15.225 6.517 -2.241 1.00 91.69 122 TYR A O 1
ATOM 930 N N . SER A 1 123 ? 13.826 4.963 -1.409 1.00 90.31 123 SER A N 1
ATOM 931 C CA . SER A 1 123 ? 12.731 5.888 -1.106 1.00 90.31 123 SER A CA 1
ATOM 932 C C . SER A 1 123 ? 12.652 6.161 0.393 1.00 90.31 123 SER A C 1
ATOM 934 O O . SER A 1 123 ? 12.353 5.275 1.188 1.00 90.31 123 SER A O 1
ATOM 936 N N . THR A 1 124 ? 12.895 7.411 0.786 1.00 91.75 124 THR A N 1
ATOM 937 C CA . THR A 1 124 ? 12.687 7.900 2.163 1.00 91.75 124 THR A CA 1
ATOM 938 C C . THR A 1 124 ? 11.329 8.572 2.342 1.00 91.75 124 THR A C 1
ATOM 940 O O . THR A 1 124 ? 11.039 9.148 3.393 1.00 91.75 124 THR A O 1
ATOM 943 N N . LEU A 1 125 ? 10.496 8.548 1.299 1.00 91.94 125 LEU A N 1
ATOM 944 C CA . LEU A 1 125 ? 9.199 9.198 1.308 1.00 91.94 125 LEU A CA 1
ATOM 945 C C . LEU A 1 125 ? 8.179 8.305 2.017 1.00 91.94 125 LEU A C 1
ATOM 947 O O . LEU A 1 125 ? 7.999 7.152 1.623 1.00 91.94 125 LEU A O 1
ATOM 951 N N . PRO A 1 126 ? 7.439 8.827 3.005 1.00 88.94 126 PRO A N 1
ATOM 952 C CA . PRO A 1 126 ? 6.395 8.041 3.634 1.00 88.94 126 PRO A CA 1
ATOM 953 C C . PRO A 1 126 ? 5.282 7.687 2.641 1.00 88.94 126 PRO A C 1
ATOM 955 O O . PRO A 1 126 ? 4.765 8.555 1.931 1.00 88.94 126 PRO A O 1
ATOM 958 N N . LEU A 1 127 ? 4.862 6.419 2.628 1.00 88.94 127 LEU A N 1
ATOM 959 C CA . LEU A 1 127 ? 3.835 5.917 1.703 1.00 88.94 127 LEU A CA 1
ATOM 960 C C . LEU A 1 127 ? 2.434 6.490 1.970 1.00 88.94 127 LEU A C 1
ATOM 962 O O . LEU A 1 127 ? 1.566 6.448 1.101 1.00 88.94 127 LEU A O 1
ATOM 966 N N . TYR A 1 128 ? 2.217 7.089 3.143 1.00 87.75 128 TYR A N 1
ATOM 967 C CA . TYR A 1 128 ? 0.996 7.831 3.463 1.00 87.75 128 TYR A CA 1
ATOM 968 C C . TYR A 1 128 ? 0.973 9.255 2.870 1.00 87.75 128 TYR A C 1
ATOM 970 O O . TYR A 1 128 ? 0.022 10.001 3.101 1.00 87.75 128 TYR A O 1
ATOM 978 N N . HIS A 1 129 ? 1.983 9.650 2.086 1.00 89.44 129 HIS A N 1
ATOM 979 C CA . HIS A 1 129 ? 1.979 10.868 1.272 1.00 89.44 129 HIS A CA 1
ATOM 980 C C . HIS A 1 129 ? 1.880 10.535 -0.219 1.00 89.44 129 HIS A C 1
ATOM 982 O O . HIS A 1 129 ? 2.470 9.572 -0.683 1.00 89.44 129 HIS A O 1
ATOM 988 N N . ALA A 1 130 ? 1.190 11.371 -1.004 1.00 89.00 130 ALA A N 1
ATOM 989 C CA . ALA A 1 130 ? 0.872 11.077 -2.411 1.00 89.00 130 ALA A CA 1
ATOM 990 C C . ALA A 1 130 ? 2.087 10.850 -3.323 1.00 89.00 130 ALA A C 1
ATOM 992 O O . ALA A 1 130 ? 1.956 10.222 -4.370 1.00 89.00 130 ALA A O 1
ATOM 993 N N . THR A 1 131 ? 3.252 11.371 -2.945 1.00 89.56 131 THR A N 1
ATOM 994 C CA . THR A 1 131 ? 4.501 11.204 -3.689 1.00 89.56 131 THR A CA 1
ATOM 995 C C . THR A 1 131 ? 5.198 9.882 -3.396 1.00 89.56 131 THR A C 1
ATOM 997 O O . THR A 1 131 ? 5.834 9.364 -4.302 1.00 89.56 131 THR A O 1
ATOM 1000 N N . GLY A 1 132 ? 5.064 9.328 -2.184 1.00 91.31 132 GLY A N 1
ATOM 1001 C CA . GLY A 1 132 ? 5.734 8.086 -1.785 1.00 91.31 132 GLY A CA 1
ATOM 1002 C C . GLY A 1 132 ? 5.416 6.919 -2.724 1.00 91.31 132 GLY A C 1
ATOM 1003 O O . GLY A 1 132 ? 6.339 6.379 -3.314 1.00 91.31 132 GLY A O 1
ATOM 1004 N N . PRO A 1 133 ? 4.132 6.605 -2.983 1.00 90.75 133 PRO A N 1
ATOM 1005 C CA . PRO A 1 133 ? 3.744 5.541 -3.913 1.00 90.75 133 PRO A CA 1
ATOM 1006 C C . PRO A 1 133 ? 4.121 5.772 -5.388 1.00 90.75 133 PRO A C 1
ATOM 1008 O O . PRO A 1 133 ? 3.865 4.902 -6.216 1.00 90.75 133 PRO A O 1
ATOM 1011 N N . CYS A 1 134 ? 4.620 6.957 -5.758 1.00 90.44 134 CYS A N 1
ATOM 1012 C CA . CYS A 1 134 ? 4.987 7.283 -7.142 1.00 90.44 134 CYS A CA 1
ATOM 1013 C C . CYS A 1 134 ? 6.483 7.095 -7.439 1.00 90.44 134 CYS A C 1
ATOM 1015 O O . CYS A 1 134 ? 6.883 7.306 -8.585 1.00 90.44 134 CYS A O 1
ATOM 1017 N N . VAL A 1 135 ? 7.277 6.782 -6.415 1.00 85.56 135 VAL A N 1
ATOM 1018 C CA . VAL A 1 135 ? 8.733 6.593 -6.454 1.00 85.56 135 VAL A CA 1
ATOM 1019 C C . VAL A 1 135 ? 9.030 5.113 -6.309 1.00 85.56 135 VAL A C 1
ATOM 1021 O O . VAL A 1 135 ? 9.855 4.625 -7.108 1.00 85.56 135 VAL A O 1
#

pLDDT: mean 91.34, std 7.58, range [54.84, 97.62]

Sequence (135 aa):
MNLVAPVAIVVGEELLPAFAAVRDQVSIAPQRSWFVADQDTCNHPGIASEGYVNLISASVDAASENPPSSQQVFFNDPCFYIYTSGTTGLPKAGVFKHGRWMRSSTSFGMIALNMRPDDVVYSTLPLYHATGPCV

Foldseek 3Di:
DDPDDDAAAEDEPVCVVVCVVCVVVDPYQLARYAYAYPDDCVVPLDDDDPSHHSPSVVCPPPDPDDDPCVVVADQADFDDFAWDPPPPDDTHTDGDGNNNLVVLLCCVACVPPVHDPPDDDDQPDDPSDPVRSSD